Protein AF-A0A0S8CHG8-F1 (afdb_monomer_lite)

Foldseek 3Di:
DPPQQPQEAEPCPVQADPLFVVLLVVLVVVCVVVSFHFPFHEYEYHHAPGPDDPPGHYAYAEPRRDDPPPPPRYQYHDHGDSVSSNVNVVVRTDPDD

pLDDT: mean 84.09, std 12.51, range [33.69, 94.12]

Sequence (97 aa):
MHQSFPQLEINGIDKACSGCLIPLLSELLMLSESGAKWPMPLRICVGTDADIPADRAYLLVGDCALTDGEEANCAAGCPPAREDIHQHLTAFFESGR

Secondary structure (DSSP, 8-state):
--SS-TTEEEE-GGGS-HHHHHHHHHHHHHHHHTT---SS-EEEEESSS----SSSEEEEESGGG--TT--TTEE-BTTBPHHHHHHHHHTTS----

Structure (mmCIF, N/CA/C/O backbone):
data_AF-A0A0S8CHG8-F1
#
_entry.id   AF-A0A0S8CHG8-F1
#
loop_
_atom_site.group_PDB
_atom_site.id
_atom_site.type_symbol
_atom_site.label_atom_id
_atom_site.label_alt_id
_atom_site.label_comp_id
_atom_site.label_asym_id
_atom_site.label_entity_id
_atom_site.label_seq_id
_atom_site.pdbx_PDB_ins_code
_atom_site.Cartn_x
_atom_site.Cartn_y
_atom_site.Cartn_z
_atom_site.occupancy
_atom_site.B_iso_or_equiv
_atom_site.auth_seq_id
_atom_site.auth_comp_id
_atom_site.auth_asym_id
_atom_site.auth_atom_id
_atom_site.pdbx_PDB_model_num
ATOM 1 N N . MET A 1 1 ? 3.482 -2.226 18.902 1.00 45.44 1 MET A N 1
ATOM 2 C CA . MET A 1 1 ? 3.000 -2.205 17.505 1.00 45.44 1 MET A CA 1
ATOM 3 C C . MET A 1 1 ? 1.917 -3.264 17.349 1.00 45.44 1 MET A C 1
ATOM 5 O O . MET A 1 1 ? 2.276 -4.387 17.033 1.00 45.44 1 MET A O 1
ATOM 9 N N . HIS A 1 2 ? 0.645 -3.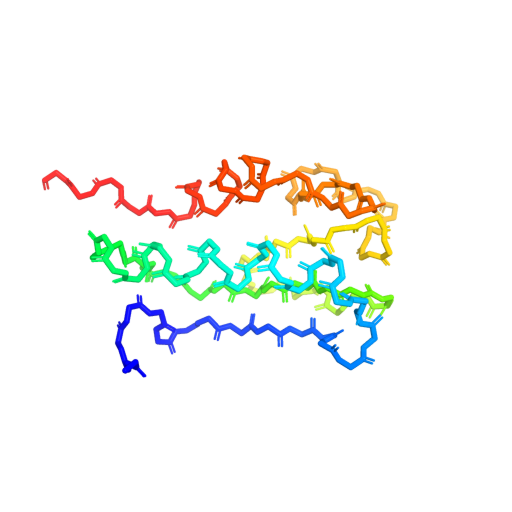013 17.699 1.00 42.84 2 HIS A N 1
ATOM 10 C CA . HIS A 1 2 ? -0.321 -4.129 17.645 1.00 42.84 2 HIS A CA 1
ATOM 11 C C . HIS A 1 2 ? -1.784 -3.864 17.268 1.00 42.84 2 HIS A C 1
ATOM 13 O O . HIS A 1 2 ? -2.494 -4.855 17.201 1.00 42.84 2 HIS A O 1
ATOM 19 N N . GLN A 1 3 ? -2.292 -2.654 16.990 1.00 54.22 3 GLN A N 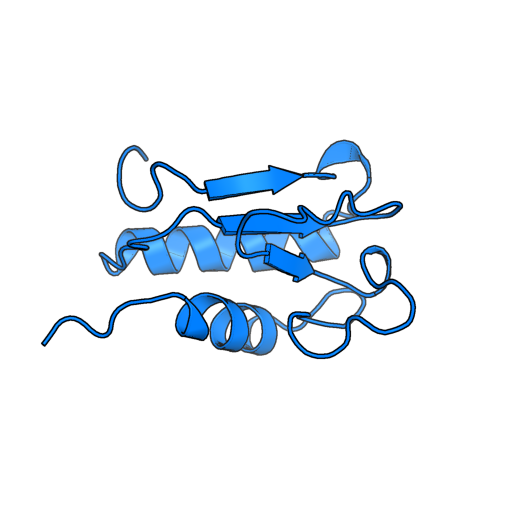1
ATOM 20 C CA . GLN A 1 3 ? -3.741 -2.549 16.681 1.00 54.22 3 GLN A CA 1
ATOM 21 C C . GLN A 1 3 ? -4.189 -1.493 15.658 1.00 54.22 3 GLN A C 1
ATOM 23 O O . GLN A 1 3 ? -5.386 -1.424 15.396 1.00 54.22 3 GLN A O 1
ATOM 28 N N . SER A 1 4 ? -3.305 -0.703 15.041 1.00 63.03 4 SER A N 1
ATOM 29 C CA . SER A 1 4 ? -3.769 0.335 14.097 1.00 63.03 4 SER A CA 1
ATOM 30 C C . SER A 1 4 ? -4.302 -0.251 12.781 1.00 63.03 4 SER A C 1
ATOM 32 O O . SER A 1 4 ? -5.256 0.283 12.221 1.00 63.0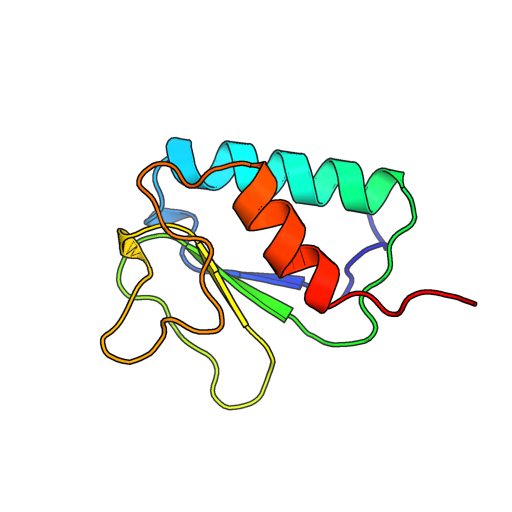3 4 SER A O 1
ATOM 34 N N . PHE A 1 5 ? -3.755 -1.393 12.333 1.00 74.12 5 PHE A N 1
ATOM 35 C CA . PHE A 1 5 ? -4.106 -2.029 11.054 1.00 74.12 5 PHE A CA 1
ATOM 36 C C . PHE A 1 5 ? -4.289 -3.555 11.182 1.00 74.12 5 PHE A C 1
ATOM 38 O O . PHE A 1 5 ? -3.500 -4.328 10.641 1.00 74.12 5 PHE A O 1
ATOM 45 N N . PRO A 1 6 ? -5.306 -4.034 11.917 1.00 69.62 6 PRO A N 1
ATOM 46 C CA . PRO A 1 6 ? -5.469 -5.462 12.213 1.00 69.62 6 PRO A CA 1
ATOM 47 C C . PRO A 1 6 ? -5.730 -6.338 10.975 1.00 69.62 6 PRO A C 1
ATOM 49 O O . PRO A 1 6 ? -5.645 -7.556 11.070 1.00 69.62 6 PRO A O 1
ATOM 52 N N . GLN A 1 7 ? -6.053 -5.729 9.832 1.00 82.56 7 GLN A N 1
ATOM 53 C CA . GLN A 1 7 ? -6.367 -6.411 8.574 1.00 82.56 7 GLN A CA 1
ATOM 54 C C . GLN A 1 7 ? -5.462 -5.961 7.414 1.00 82.56 7 GLN A C 1
ATOM 56 O O . GLN A 1 7 ? -5.812 -6.155 6.250 1.00 82.56 7 GLN A O 1
ATOM 61 N N . LEU A 1 8 ? -4.320 -5.331 7.724 1.00 88.12 8 LEU A N 1
ATOM 62 C CA . LEU A 1 8 ? -3.307 -5.013 6.722 1.00 88.12 8 LEU A CA 1
ATOM 63 C C . LEU A 1 8 ? -2.505 -6.269 6.385 1.00 88.12 8 LEU A C 1
ATOM 65 O O . LEU A 1 8 ? -1.921 -6.902 7.265 1.00 88.12 8 LEU A O 1
ATOM 69 N N . GLU A 1 9 ? -2.409 -6.561 5.096 1.00 90.75 9 GLU A N 1
ATOM 70 C CA . GLU A 1 9 ? -1.499 -7.558 4.547 1.00 90.75 9 GLU A CA 1
ATOM 71 C C . GLU A 1 9 ? -0.520 -6.872 3.590 1.00 90.75 9 GLU A C 1
ATOM 73 O O . GLU A 1 9 ? -0.930 -6.034 2.790 1.00 90.75 9 GLU A O 1
ATOM 78 N N . ILE A 1 10 ? 0.765 -7.223 3.648 1.00 91.69 10 ILE A N 1
ATOM 79 C CA . ILE A 1 10 ? 1.756 -6.775 2.664 1.00 91.69 10 ILE A CA 1
ATOM 80 C C . ILE A 1 10 ? 2.296 -8.013 1.947 1.00 91.69 10 ILE A C 1
ATOM 82 O O . ILE A 1 10 ? 2.864 -8.895 2.592 1.00 91.69 10 ILE A O 1
ATOM 86 N N . ASN A 1 11 ? 2.116 -8.077 0.629 1.00 91.75 11 ASN A N 1
ATOM 87 C CA . ASN A 1 11 ? 2.568 -9.176 -0.225 1.00 91.75 11 ASN A CA 1
ATOM 88 C C . ASN A 1 11 ? 3.751 -8.731 -1.104 1.00 91.75 11 ASN A C 1
ATOM 90 O O . ASN A 1 11 ? 3.818 -7.573 -1.513 1.00 91.75 11 ASN A O 1
ATOM 94 N N . GLY A 1 12 ? 4.673 -9.655 -1.385 1.00 90.62 12 GLY A N 1
ATOM 95 C CA . GLY A 1 12 ? 5.811 -9.466 -2.286 1.00 90.62 12 GLY A CA 1
ATOM 96 C C . GLY A 1 12 ? 7.019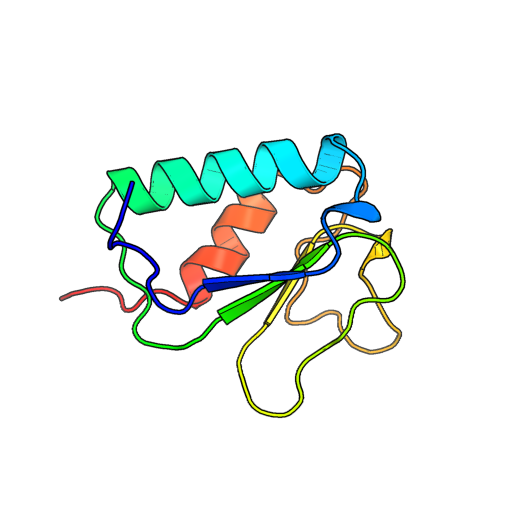 -8.781 -1.649 1.00 90.62 12 GLY A C 1
ATOM 97 O O . GLY A 1 12 ? 7.910 -8.314 -2.354 1.00 90.62 12 GLY A O 1
ATOM 98 N N . ILE A 1 13 ? 7.084 -8.728 -0.311 1.00 90.56 13 ILE A N 1
ATOM 99 C CA . ILE A 1 13 ? 8.219 -8.146 0.429 1.00 90.56 13 ILE A CA 1
ATOM 100 C C . ILE A 1 13 ? 9.548 -8.791 0.008 1.00 90.56 13 ILE A C 1
ATOM 102 O O . ILE A 1 13 ? 10.554 -8.096 -0.102 1.00 90.56 13 ILE A O 1
ATOM 106 N N . ASP A 1 14 ? 9.558 -10.098 -0.259 1.00 90.69 14 ASP A N 1
ATOM 107 C CA . ASP A 1 14 ? 10.738 -10.851 -0.698 1.00 90.69 14 ASP A CA 1
ATOM 108 C C . ASP A 1 14 ? 11.197 -10.502 -2.124 1.00 90.69 14 ASP A C 1
ATOM 110 O O . ASP A 1 14 ? 12.363 -10.705 -2.462 1.00 90.69 14 ASP A O 1
ATOM 114 N N . LYS A 1 15 ? 10.301 -9.935 -2.940 1.00 90.81 15 LYS A N 1
ATOM 115 C CA . LYS A 1 15 ? 10.551 -9.529 -4.331 1.00 90.81 15 LYS A CA 1
ATOM 116 C C . LYS A 1 15 ? 10.703 -8.016 -4.497 1.00 90.81 15 LYS A C 1
ATOM 118 O O . LYS A 1 15 ? 10.941 -7.537 -5.605 1.00 90.81 15 LYS A O 1
ATOM 123 N N . ALA A 1 16 ? 10.541 -7.251 -3.422 1.00 91.69 16 ALA A N 1
ATOM 124 C CA . ALA A 1 16 ? 10.634 -5.800 -3.433 1.00 91.69 16 ALA A CA 1
ATOM 125 C C . ALA A 1 16 ? 12.043 -5.333 -3.050 1.00 91.69 16 ALA A C 1
ATOM 127 O O . ALA A 1 16 ? 12.684 -5.876 -2.150 1.00 91.69 16 ALA A O 1
ATOM 128 N N . CYS A 1 17 ? 12.529 -4.274 -3.699 1.00 92.75 17 CYS A N 1
ATOM 129 C CA . CYS A 1 17 ? 13.763 -3.632 -3.264 1.00 92.75 17 CYS A CA 1
ATOM 130 C C . CYS A 1 17 ? 13.518 -2.792 -1.998 1.00 92.75 17 CYS A C 1
ATOM 132 O O . CYS A 1 17 ? 12.415 -2.292 -1.750 1.00 92.75 1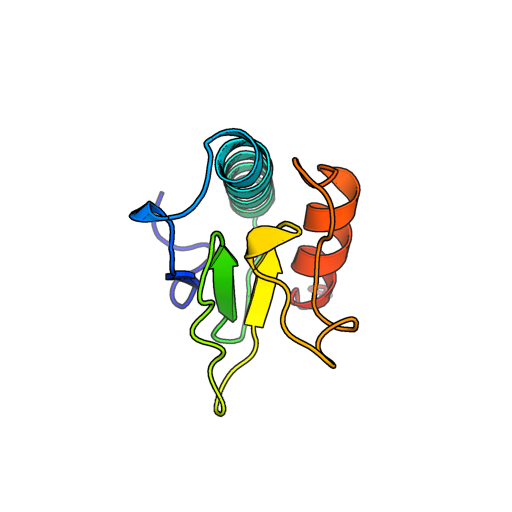7 CYS A O 1
ATOM 134 N N . SER A 1 18 ? 14.575 -2.568 -1.213 1.00 90.00 18 SER A N 1
ATOM 135 C CA . SER A 1 18 ? 14.511 -1.703 -0.026 1.00 90.00 18 SER A CA 1
ATOM 136 C C . SER A 1 18 ? 14.039 -0.284 -0.354 1.00 90.00 18 SER A C 1
ATOM 138 O O . SER A 1 18 ? 13.400 0.349 0.484 1.00 90.00 18 SER A O 1
ATOM 140 N N . GLY A 1 19 ? 14.289 0.185 -1.582 1.00 90.62 19 GLY A N 1
ATOM 141 C CA . GLY A 1 19 ? 13.804 1.465 -2.086 1.00 90.62 19 GLY A CA 1
ATOM 142 C C . GLY A 1 19 ? 12.282 1.609 -2.017 1.00 90.62 19 GLY A C 1
ATOM 143 O O . GLY A 1 19 ? 11.815 2.685 -1.669 1.00 90.62 19 GLY A O 1
ATOM 144 N N . CYS A 1 20 ? 11.510 0.549 -2.271 1.00 90.94 20 CYS A N 1
ATOM 145 C CA . CYS A 1 20 ? 10.045 0.589 -2.162 1.00 90.94 20 CYS A CA 1
ATOM 146 C C . CYS A 1 20 ? 9.559 0.314 -0.732 1.00 90.94 20 CYS A C 1
ATOM 148 O O . CYS A 1 20 ? 8.574 0.896 -0.283 1.00 90.94 20 CYS A O 1
ATOM 150 N N . LEU A 1 21 ? 10.261 -0.553 0.006 1.00 92.38 21 LEU A N 1
ATOM 151 C CA . LEU A 1 21 ? 9.847 -0.970 1.349 1.00 92.38 21 LEU A CA 1
ATOM 152 C C . LEU A 1 21 ? 10.056 0.115 2.410 1.00 92.38 21 LEU A C 1
ATOM 154 O O . LEU A 1 21 ? 9.197 0.303 3.265 1.00 92.38 21 LEU A O 1
ATOM 158 N N . ILE A 1 22 ? 11.184 0.828 2.377 1.00 93.75 22 ILE A N 1
ATOM 159 C CA . ILE A 1 22 ? 11.511 1.855 3.378 1.00 93.75 22 ILE A CA 1
ATOM 160 C C . ILE A 1 22 ? 10.468 2.985 3.417 1.00 93.75 22 ILE A C 1
ATOM 162 O O . ILE A 1 22 ? 9.948 3.243 4.506 1.00 93.75 22 ILE A O 1
ATOM 166 N N . PRO A 1 23 ? 10.124 3.661 2.298 1.00 92.88 23 PRO A N 1
ATOM 167 C CA . PRO A 1 23 ? 9.137 4.737 2.336 1.00 92.88 23 PRO A CA 1
ATOM 168 C C . PRO A 1 23 ? 7.748 4.217 2.726 1.00 92.88 23 PRO A C 1
ATOM 170 O O . PRO A 1 23 ? 7.073 4.861 3.525 1.00 92.88 23 PRO A O 1
ATOM 173 N N . LEU A 1 24 ? 7.364 3.020 2.266 1.00 93.69 24 LEU A N 1
ATOM 174 C CA . LEU A 1 24 ? 6.106 2.379 2.647 1.00 93.69 24 LEU A CA 1
ATOM 175 C C . LEU A 1 24 ? 6.019 2.132 4.159 1.00 93.69 24 LEU A C 1
ATOM 177 O O . LEU A 1 24 ? 5.077 2.574 4.811 1.00 93.69 24 LEU A O 1
ATOM 181 N N . LEU A 1 25 ? 7.005 1.443 4.737 1.00 92.38 25 LEU A N 1
ATOM 182 C CA . LEU A 1 25 ? 7.014 1.120 6.166 1.00 92.38 25 LEU A CA 1
ATOM 183 C C . LEU A 1 25 ? 7.108 2.382 7.032 1.00 92.38 25 LEU A C 1
ATOM 185 O O . LEU A 1 25 ? 6.482 2.439 8.090 1.00 92.38 25 LEU A O 1
ATOM 189 N N . SER A 1 26 ? 7.849 3.397 6.576 1.00 92.31 26 SER A N 1
ATOM 190 C CA . SER A 1 26 ? 7.918 4.695 7.249 1.00 92.31 26 SER A CA 1
ATOM 191 C C . SER A 1 26 ? 6.550 5.377 7.307 1.00 92.31 26 SER A C 1
ATOM 193 O O . SER A 1 26 ? 6.205 5.938 8.346 1.00 92.31 26 SER A O 1
ATOM 195 N N . GLU A 1 27 ? 5.768 5.329 6.227 1.00 92.00 27 GLU A N 1
ATOM 196 C CA . GLU A 1 27 ? 4.417 5.894 6.208 1.00 92.00 27 GLU A CA 1
ATOM 197 C C . GLU A 1 27 ? 3.439 5.098 7.061 1.00 92.00 27 GLU A C 1
ATOM 199 O O . GLU A 1 27 ? 2.712 5.678 7.864 1.00 92.00 27 GLU A O 1
ATOM 204 N N . LEU A 1 28 ? 3.469 3.768 6.979 1.00 90.00 28 LEU A N 1
ATOM 205 C CA . LEU A 1 28 ? 2.657 2.914 7.845 1.00 90.00 28 LEU A CA 1
ATOM 206 C C . LEU A 1 28 ? 2.926 3.192 9.328 1.00 90.00 28 LEU A C 1
ATOM 208 O O . LEU A 1 28 ? 1.988 3.283 10.121 1.00 90.00 28 LEU A O 1
ATOM 212 N N . LEU A 1 29 ? 4.195 3.371 9.705 1.00 88.88 29 LEU A N 1
ATOM 213 C CA . LEU A 1 29 ? 4.569 3.714 11.073 1.00 88.88 29 LEU A CA 1
ATOM 214 C C . LEU A 1 29 ? 3.978 5.067 11.487 1.00 88.88 29 LEU A C 1
ATOM 216 O O . LEU A 1 29 ? 3.260 5.122 12.484 1.00 88.88 29 LEU A O 1
ATOM 220 N N . MET A 1 30 ? 4.199 6.116 10.692 1.00 89.44 30 MET A N 1
ATOM 221 C CA . MET A 1 30 ? 3.656 7.458 10.943 1.00 89.44 30 MET A CA 1
ATOM 222 C C . MET A 1 30 ? 2.131 7.453 11.085 1.00 89.44 30 MET A C 1
ATOM 224 O O . MET A 1 30 ? 1.578 8.039 12.017 1.00 89.44 30 MET A O 1
ATOM 228 N N . LEU A 1 31 ? 1.437 6.753 10.188 1.00 85.94 31 LEU A N 1
ATOM 229 C CA . LEU A 1 31 ? -0.016 6.628 10.219 1.00 85.94 31 LEU A CA 1
ATOM 230 C C . LEU A 1 31 ? -0.474 5.894 11.483 1.00 85.94 31 LEU A C 1
ATOM 232 O O . LEU A 1 31 ? -1.415 6.335 12.146 1.00 85.94 31 LEU A O 1
ATOM 236 N N . SER A 1 32 ? 0.235 4.835 11.878 1.00 83.81 32 SER A N 1
ATOM 237 C CA . SER A 1 32 ? -0.066 4.112 13.115 1.00 83.81 32 SER A CA 1
ATOM 238 C C . SER A 1 32 ? 0.113 4.982 14.365 1.00 83.81 32 SER A C 1
ATOM 240 O O . SER A 1 32 ? -0.700 4.879 15.285 1.00 83.81 32 SER A O 1
ATOM 242 N N . GLU A 1 33 ? 1.125 5.857 14.381 1.00 87.56 33 GLU A N 1
ATOM 243 C CA . GLU A 1 33 ? 1.425 6.788 15.476 1.00 87.56 33 GLU A CA 1
ATOM 244 C C . GLU A 1 33 ? 0.423 7.945 15.544 1.00 87.56 33 GLU A C 1
ATOM 246 O O . GLU A 1 33 ? 0.066 8.386 16.635 1.00 87.56 33 GLU A O 1
ATOM 251 N N . SER A 1 34 ? -0.100 8.387 14.395 1.00 85.06 34 SER A N 1
ATOM 252 C CA . SER A 1 34 ? -1.162 9.402 14.321 1.00 85.06 34 SER A CA 1
ATOM 253 C C . SER A 1 34 ? -2.530 8.907 14.817 1.00 85.06 34 SER A C 1
ATOM 255 O O . SER A 1 34 ? -3.466 9.693 14.949 1.00 85.06 34 SER A O 1
ATOM 257 N N . GLY A 1 35 ? -2.659 7.606 15.102 1.00 81.31 35 GLY A N 1
ATOM 258 C CA . GLY A 1 35 ? -3.917 6.985 15.512 1.00 81.31 35 GLY A CA 1
ATOM 259 C C . GLY A 1 35 ? -4.882 6.720 14.356 1.00 81.31 35 GLY A C 1
ATOM 260 O O . GLY A 1 35 ? -6.057 6.442 14.608 1.00 81.31 35 GLY A O 1
ATOM 261 N N . ALA A 1 36 ? -4.406 6.788 13.109 1.00 81.75 36 ALA A N 1
ATOM 262 C CA . ALA A 1 36 ? -5.203 6.463 11.937 1.00 81.75 36 ALA A CA 1
ATOM 263 C C . ALA A 1 36 ? -5.666 4.996 11.989 1.00 81.75 36 ALA A C 1
ATOM 265 O O . ALA A 1 36 ? -4.931 4.106 12.429 1.00 81.75 36 ALA A O 1
ATOM 266 N N . LYS A 1 37 ? -6.904 4.749 11.556 1.00 80.44 37 LYS A N 1
ATOM 267 C CA . LYS A 1 37 ? -7.531 3.422 11.568 1.00 80.44 37 LYS A CA 1
ATOM 268 C C . LYS A 1 37 ? -8.099 3.104 10.200 1.00 80.44 37 LYS A C 1
ATOM 270 O O . LYS A 1 37 ? -8.842 3.910 9.648 1.00 80.44 37 LYS A O 1
ATOM 275 N N . TRP A 1 38 ? -7.811 1.908 9.701 1.00 79.62 38 TRP A N 1
ATOM 276 C CA . TRP A 1 38 ? -8.493 1.383 8.522 1.00 79.62 38 TRP A CA 1
ATOM 277 C C . TRP A 1 38 ? -9.691 0.529 8.932 1.00 79.62 38 TRP A C 1
ATOM 279 O O . TRP A 1 38 ? -9.508 -0.445 9.668 1.00 79.62 38 TRP A O 1
ATOM 289 N N . PRO A 1 39 ? -10.908 0.861 8.469 1.00 74.50 39 PRO A N 1
ATOM 290 C CA . PRO A 1 39 ? -12.105 0.075 8.769 1.00 74.50 39 PRO A CA 1
ATOM 291 C C . PRO A 1 39 ? -12.190 -1.208 7.930 1.00 74.50 39 PRO A C 1
ATOM 293 O O . PRO A 1 39 ? -12.949 -2.116 8.264 1.00 74.50 39 PRO A O 1
ATOM 296 N N . MET A 1 40 ? -11.425 -1.278 6.840 1.00 80.31 40 MET A N 1
ATOM 297 C CA . MET A 1 40 ? -11.510 -2.316 5.819 1.00 80.31 40 MET A CA 1
ATOM 298 C C . MET A 1 40 ? -10.182 -3.068 5.655 1.00 80.31 40 MET A C 1
ATOM 300 O O . MET A 1 40 ? -9.117 -2.480 5.869 1.00 80.31 40 MET A O 1
ATOM 304 N N . PRO A 1 41 ? -10.225 -4.355 5.264 1.00 86.56 41 PRO A N 1
ATOM 305 C CA . PRO A 1 41 ? -9.028 -5.091 4.887 1.00 86.56 41 PRO A CA 1
ATOM 306 C C . PRO A 1 41 ? -8.360 -4.450 3.667 1.00 86.56 41 PRO A C 1
ATOM 308 O O . PRO A 1 41 ? -9.017 -4.176 2.662 1.00 86.56 41 PRO A O 1
ATOM 311 N N . LEU A 1 42 ? -7.045 -4.249 3.759 1.00 90.06 42 LEU A N 1
ATOM 312 C CA . LEU A 1 42 ? -6.214 -3.676 2.701 1.00 90.06 42 LEU A CA 1
ATOM 313 C C . LEU A 1 42 ? -5.020 -4.597 2.451 1.00 90.06 42 LEU A C 1
ATOM 315 O O . LEU A 1 42 ? -4.320 -4.980 3.393 1.00 90.06 42 LEU A O 1
ATOM 319 N N . ARG A 1 43 ? -4.765 -4.925 1.182 1.00 92.12 43 ARG A N 1
ATOM 320 C CA . ARG A 1 43 ? -3.540 -5.613 0.764 1.00 92.12 43 ARG A CA 1
ATOM 321 C C . ARG A 1 43 ? -2.614 -4.659 0.016 1.00 92.12 43 ARG A C 1
ATOM 323 O O . ARG A 1 43 ? -2.960 -4.156 -1.044 1.00 92.12 43 ARG A O 1
ATOM 330 N N . ILE A 1 44 ? -1.407 -4.457 0.517 1.00 93.50 44 ILE A N 1
ATOM 331 C CA . ILE A 1 44 ? -0.378 -3.697 -0.193 1.00 93.50 44 ILE A CA 1
ATOM 332 C C . ILE A 1 44 ? 0.500 -4.683 -0.958 1.00 93.50 44 ILE A C 1
ATOM 334 O O . ILE A 1 44 ? 1.064 -5.599 -0.360 1.00 93.50 44 ILE A O 1
ATOM 338 N N . CYS A 1 45 ? 0.608 -4.516 -2.271 1.00 93.56 45 CYS A N 1
ATOM 339 C CA . CYS A 1 45 ? 1.439 -5.358 -3.123 1.00 93.56 45 CYS A CA 1
ATOM 340 C C . CYS A 1 45 ? 2.695 -4.585 -3.531 1.00 93.56 45 CYS A C 1
ATOM 342 O O . CYS A 1 45 ? 2.610 -3.480 -4.067 1.00 93.56 45 CYS A O 1
ATOM 344 N N . VAL A 1 46 ? 3.858 -5.171 -3.270 1.00 93.44 46 VAL A N 1
ATOM 345 C CA . VAL A 1 46 ? 5.177 -4.625 -3.612 1.00 93.44 46 VAL A CA 1
ATOM 346 C C . VAL A 1 46 ? 5.973 -5.652 -4.414 1.00 93.44 46 VAL A C 1
ATOM 348 O O . VAL A 1 46 ? 5.748 -6.852 -4.286 1.00 93.44 46 VAL A O 1
ATOM 351 N N . GLY A 1 47 ? 6.950 -5.191 -5.196 1.00 90.38 47 GLY A N 1
ATOM 352 C CA . GLY A 1 47 ? 7.816 -6.085 -5.972 1.00 90.38 47 GLY A CA 1
ATOM 353 C C . GLY A 1 47 ? 7.125 -6.673 -7.205 1.00 90.38 47 GLY A C 1
ATOM 354 O O . GLY A 1 47 ? 6.049 -6.231 -7.584 1.00 90.38 47 GLY A O 1
ATOM 355 N N . THR A 1 48 ? 7.778 -7.629 -7.867 1.00 88.69 48 THR A N 1
ATOM 356 C CA . THR A 1 48 ? 7.278 -8.223 -9.119 1.00 88.69 48 THR A CA 1
ATOM 357 C C . THR A 1 48 ? 6.214 -9.295 -8.887 1.00 88.69 48 THR A C 1
ATOM 359 O O . THR A 1 48 ? 6.200 -9.955 -7.847 1.00 88.69 48 THR A O 1
ATOM 362 N N . ASP A 1 49 ? 5.373 -9.528 -9.899 1.00 84.31 49 ASP A N 1
ATOM 363 C CA . ASP A 1 49 ? 4.272 -10.504 -9.874 1.00 84.31 49 ASP A CA 1
ATOM 364 C C . ASP A 1 49 ? 3.285 -10.247 -8.724 1.00 84.31 49 ASP A C 1
ATOM 366 O O . ASP A 1 49 ? 3.026 -11.126 -7.896 1.00 84.31 49 ASP A O 1
ATOM 370 N N . ALA A 1 50 ? 2.773 -9.018 -8.640 1.00 83.75 50 ALA A N 1
ATOM 371 C CA . ALA A 1 50 ? 1.799 -8.640 -7.626 1.00 83.75 50 ALA A CA 1
ATOM 372 C C . ALA A 1 50 ? 0.552 -9.547 -7.684 1.00 83.75 50 ALA A C 1
ATOM 374 O O . A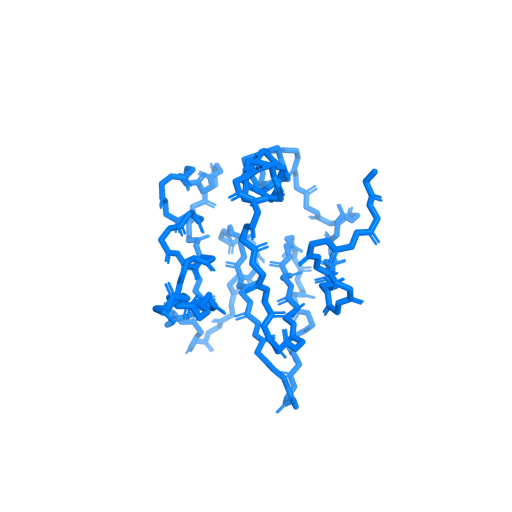LA A 1 50 ? -0.124 -9.640 -8.708 1.00 83.75 50 ALA A O 1
ATOM 375 N N . ASP A 1 51 ? 0.232 -10.199 -6.564 1.00 84.25 51 ASP A N 1
ATOM 376 C CA . ASP A 1 51 ? -0.988 -10.997 -6.395 1.00 84.25 51 ASP A CA 1
ATOM 377 C C . ASP A 1 51 ? -2.157 -10.088 -5.987 1.00 84.25 51 ASP A C 1
ATOM 379 O O . ASP A 1 51 ? -2.464 -9.906 -4.797 1.00 84.25 51 ASP A O 1
ATOM 383 N N . ILE A 1 52 ? -2.764 -9.470 -7.003 1.00 86.12 52 ILE A N 1
ATOM 384 C CA . ILE A 1 52 ? -3.879 -8.534 -6.847 1.00 86.12 52 ILE A CA 1
ATOM 385 C C . ILE A 1 52 ? -5.119 -9.302 -6.373 1.00 86.12 52 ILE A C 1
ATOM 387 O O . ILE A 1 52 ? -5.597 -10.202 -7.069 1.00 86.12 52 ILE A O 1
ATOM 391 N N . PRO A 1 53 ? -5.670 -8.974 -5.194 1.00 85.06 53 PRO A N 1
ATOM 392 C CA . PRO A 1 53 ? -6.836 -9.669 -4.685 1.00 85.06 53 PRO A CA 1
ATOM 393 C C . PRO A 1 53 ? -8.108 -9.208 -5.410 1.00 85.06 53 PRO A C 1
ATOM 395 O O . PRO A 1 53 ? -8.330 -8.016 -5.602 1.00 85.06 53 PRO A O 1
ATOM 398 N N . ALA A 1 54 ? -8.985 -10.153 -5.752 1.00 83.56 54 ALA A N 1
ATOM 399 C CA . ALA A 1 54 ? -10.263 -9.853 -6.406 1.00 83.56 54 ALA A CA 1
ATOM 400 C C . ALA A 1 54 ? -11.371 -9.405 -5.428 1.00 83.56 54 ALA A C 1
ATOM 402 O O . ALA A 1 54 ? -12.406 -8.900 -5.857 1.00 83.56 54 ALA A O 1
ATOM 403 N N . ASP A 1 55 ? -11.192 -9.633 -4.124 1.00 83.56 55 ASP A N 1
ATOM 404 C CA . ASP A 1 55 ? -12.249 -9.581 -3.106 1.00 83.56 55 ASP A CA 1
ATOM 405 C C . ASP A 1 55 ? -12.064 -8.487 -2.040 1.00 83.56 55 ASP A C 1
ATOM 407 O O . ASP A 1 55 ? -12.907 -8.337 -1.153 1.00 83.56 55 ASP A O 1
ATOM 411 N N . ARG A 1 56 ? -10.980 -7.710 -2.107 1.00 84.56 56 ARG A N 1
ATOM 412 C CA . ARG A 1 56 ? -10.661 -6.655 -1.132 1.00 84.56 56 ARG A CA 1
ATOM 413 C C . ARG A 1 56 ? -9.886 -5.518 -1.777 1.00 84.56 56 ARG A C 1
ATOM 415 O O . ARG A 1 56 ? -9.348 -5.661 -2.869 1.00 84.56 56 ARG A O 1
ATOM 422 N N . ALA A 1 57 ? -9.792 -4.402 -1.064 1.00 89.19 57 ALA A N 1
ATOM 423 C CA . ALA A 1 57 ? -8.980 -3.288 -1.517 1.00 89.19 57 ALA A CA 1
ATOM 424 C C . ALA A 1 57 ? -7.493 -3.626 -1.518 1.00 89.19 57 ALA A C 1
ATOM 426 O O . ALA A 1 57 ? -6.995 -4.384 -0.674 1.00 89.19 57 ALA A O 1
ATOM 427 N N . TYR A 1 58 ? -6.786 -2.997 -2.447 1.00 92.00 58 TYR A N 1
ATOM 428 C CA . TYR A 1 58 ? -5.351 -3.122 -2.578 1.00 92.00 58 TYR A CA 1
ATOM 429 C C . TYR A 1 58 ? -4.696 -1.796 -2.950 1.00 92.00 58 TYR A C 1
ATOM 431 O O . TYR A 1 58 ? -5.348 -0.869 -3.426 1.00 92.00 58 TYR A O 1
ATOM 439 N N . LEU A 1 59 ? -3.388 -1.739 -2.720 1.00 92.81 59 LEU A N 1
ATOM 440 C CA . LEU A 1 59 ? -2.508 -0.674 -3.178 1.00 92.81 59 LEU A CA 1
ATOM 441 C C . LEU A 1 59 ? -1.263 -1.309 -3.796 1.00 92.81 59 LEU A C 1
ATOM 443 O O . LEU A 1 59 ? -0.589 -2.103 -3.138 1.00 92.81 59 LEU A O 1
ATOM 447 N N . LEU A 1 60 ? -0.955 -0.959 -5.040 1.00 94.12 60 LEU A N 1
ATOM 448 C CA . LEU A 1 60 ? 0.299 -1.330 -5.694 1.00 94.12 60 LEU A CA 1
ATOM 449 C C . LEU A 1 60 ? 1.368 -0.289 -5.358 1.00 94.12 60 LEU A C 1
ATOM 451 O O . LEU A 1 60 ? 1.096 0.911 -5.391 1.00 94.12 60 LEU A O 1
ATOM 455 N N . VAL A 1 61 ? 2.580 -0.727 -5.024 1.00 94.06 61 VAL A N 1
ATOM 456 C CA . VAL A 1 61 ? 3.671 0.180 -4.647 1.00 94.06 61 VAL A CA 1
ATOM 457 C C . VAL A 1 61 ? 4.923 -0.116 -5.468 1.00 94.06 61 VAL A C 1
ATOM 459 O O . VAL A 1 61 ? 5.566 -1.161 -5.328 1.00 94.06 61 VAL A O 1
ATOM 462 N N . GLY A 1 62 ? 5.293 0.880 -6.266 1.00 93.12 62 GLY A N 1
ATOM 463 C CA . GLY A 1 62 ? 6.442 0.899 -7.155 1.00 93.12 62 GLY A CA 1
ATOM 464 C C . GLY A 1 62 ? 6.184 0.277 -8.526 1.00 93.12 62 GLY A C 1
ATOM 465 O O . GLY A 1 62 ? 5.296 -0.555 -8.700 1.00 93.12 62 GLY A O 1
ATOM 466 N N . ASP A 1 63 ? 7.019 0.653 -9.496 1.00 91.62 63 ASP A N 1
ATOM 467 C CA . ASP A 1 63 ? 6.837 0.281 -10.911 1.00 91.62 63 ASP A CA 1
ATOM 468 C C . ASP A 1 63 ? 6.843 -1.235 -11.148 1.00 91.62 63 ASP A C 1
ATOM 470 O O . ASP A 1 63 ? 6.161 -1.736 -12.035 1.00 91.62 63 ASP A O 1
ATOM 474 N N . CYS A 1 64 ? 7.583 -1.989 -10.328 1.00 90.75 64 CYS A N 1
ATOM 475 C CA . CYS A 1 64 ? 7.649 -3.448 -10.424 1.00 90.75 64 CYS A CA 1
ATOM 476 C C . CYS A 1 64 ? 6.325 -4.150 -10.084 1.00 90.75 64 CYS A C 1
ATOM 478 O O . CYS A 1 64 ? 6.135 -5.282 -10.523 1.00 90.75 64 CYS A O 1
ATOM 480 N N . ALA A 1 65 ? 5.454 -3.509 -9.298 1.00 89.62 65 ALA A N 1
ATOM 481 C CA . ALA A 1 65 ? 4.169 -4.069 -8.885 1.00 89.62 65 ALA A CA 1
ATOM 482 C C . ALA A 1 65 ? 3.039 -3.754 -9.874 1.00 89.62 65 ALA A C 1
ATOM 484 O O . ALA A 1 65 ? 1.953 -4.321 -9.752 1.00 89.62 65 ALA A O 1
ATOM 485 N N . LEU A 1 66 ? 3.276 -2.852 -10.831 1.00 86.75 66 LEU A N 1
ATOM 486 C CA . LEU A 1 66 ? 2.279 -2.447 -11.814 1.00 86.75 66 LEU A CA 1
ATOM 487 C C . LEU A 1 66 ? 1.986 -3.588 -12.792 1.00 86.75 66 LEU A C 1
ATOM 489 O O . LEU A 1 66 ? 2.888 -4.275 -13.273 1.00 86.75 66 LEU A O 1
ATOM 493 N N . THR A 1 67 ? 0.706 -3.748 -13.114 1.00 78.69 67 THR A N 1
ATOM 494 C CA . THR A 1 67 ? 0.226 -4.627 -14.185 1.00 78.69 67 THR A CA 1
ATOM 495 C C . THR A 1 67 ? -0.623 -3.804 -15.153 1.00 78.69 67 THR A C 1
ATOM 497 O O . THR A 1 67 ? -1.133 -2.743 -14.781 1.00 78.69 67 THR A O 1
ATOM 500 N N . ASP A 1 68 ? -0.731 -4.239 -16.410 1.00 71.81 68 ASP A N 1
ATOM 501 C CA . ASP A 1 68 ? -1.495 -3.516 -17.432 1.00 71.81 68 ASP A CA 1
ATOM 502 C C . ASP A 1 68 ? -2.945 -3.264 -16.973 1.00 71.81 68 ASP A C 1
ATOM 504 O O . ASP A 1 68 ? -3.700 -4.206 -16.736 1.00 71.81 68 ASP A O 1
ATOM 508 N N . GLY A 1 69 ? -3.337 -1.987 -16.886 1.00 68.25 69 GLY A N 1
ATOM 509 C CA . GLY A 1 69 ? -4.696 -1.553 -16.530 1.00 68.25 69 GLY A CA 1
ATOM 510 C C . GLY A 1 69 ? -4.902 -1.092 -15.081 1.00 68.25 69 GLY A C 1
ATOM 511 O O . GLY A 1 69 ? -5.988 -0.616 -14.760 1.00 68.25 69 GLY A O 1
ATOM 512 N N . GLU A 1 70 ? -3.877 -1.159 -14.227 1.00 69.88 70 GLU A N 1
ATOM 513 C CA . GLU A 1 70 ? -3.994 -0.942 -12.774 1.00 69.88 70 GLU A CA 1
ATOM 514 C C . GLU A 1 70 ? -3.416 0.404 -12.288 1.00 69.88 70 GLU A C 1
ATOM 516 O O . GLU A 1 70 ? -2.742 0.484 -11.262 1.00 69.88 70 GLU A O 1
ATOM 521 N N . GLU A 1 71 ? -3.686 1.489 -13.023 1.00 65.06 71 GLU A N 1
ATOM 522 C CA . GLU A 1 71 ? -3.140 2.831 -12.735 1.00 65.06 71 GLU A CA 1
ATOM 523 C C . GLU A 1 71 ? -3.880 3.583 -11.608 1.00 65.06 71 GLU A C 1
ATOM 525 O O . GLU A 1 71 ? -3.374 4.567 -11.077 1.00 65.06 71 GLU A O 1
ATOM 530 N N . ALA A 1 72 ? -5.092 3.159 -11.231 1.00 69.88 72 ALA A N 1
ATOM 531 C CA . ALA A 1 72 ? -5.935 3.920 -10.300 1.00 69.88 72 ALA A CA 1
ATOM 532 C C . ALA A 1 72 ? -5.603 3.700 -8.810 1.00 69.88 72 ALA A C 1
ATOM 534 O O . ALA A 1 72 ? -5.941 4.542 -7.982 1.00 69.88 72 ALA A O 1
ATOM 535 N N . ASN A 1 73 ? -4.961 2.580 -8.464 1.00 83.00 73 ASN A N 1
ATOM 536 C CA . ASN A 1 73 ? -4.634 2.197 -7.086 1.00 83.00 73 ASN A CA 1
ATOM 537 C C . ASN A 1 73 ? -3.129 1.938 -6.938 1.00 83.00 73 ASN A C 1
ATOM 539 O O . ASN A 1 73 ? -2.723 0.919 -6.369 1.00 83.00 73 ASN A O 1
ATOM 543 N N . CYS A 1 74 ? -2.296 2.825 -7.488 1.00 89.44 74 CYS A N 1
ATOM 544 C CA . CYS A 1 74 ? -0.852 2.640 -7.488 1.00 89.44 74 CYS A CA 1
ATOM 545 C C . CYS A 1 74 ? -0.074 3.879 -7.037 1.00 89.44 74 CYS A C 1
ATOM 547 O O . CYS A 1 74 ? -0.254 4.969 -7.567 1.00 89.44 74 CYS A O 1
ATOM 549 N N . ALA A 1 75 ? 0.868 3.670 -6.119 1.00 92.50 75 ALA A N 1
ATOM 550 C CA . ALA A 1 75 ? 1.940 4.619 -5.858 1.00 92.50 75 ALA A CA 1
ATOM 551 C C . ALA A 1 75 ? 3.135 4.256 -6.754 1.00 92.50 75 ALA A C 1
ATOM 553 O O . ALA A 1 75 ? 3.910 3.348 -6.426 1.00 92.50 75 ALA A O 1
ATOM 554 N N . ALA A 1 76 ? 3.232 4.890 -7.922 1.00 90.12 76 ALA A N 1
ATOM 555 C CA . ALA A 1 76 ? 4.219 4.558 -8.949 1.00 90.12 76 ALA A CA 1
ATOM 556 C C . ALA A 1 76 ? 5.619 5.126 -8.634 1.00 90.12 76 ALA A C 1
ATOM 558 O O . ALA A 1 76 ? 5.791 6.041 -7.826 1.00 90.12 76 ALA A O 1
ATOM 559 N N . GLY A 1 77 ? 6.643 4.580 -9.290 1.00 90.31 77 GLY A N 1
ATOM 560 C CA . GLY A 1 77 ? 8.036 5.021 -9.210 1.00 90.31 77 GLY A CA 1
ATOM 561 C C . GLY A 1 77 ? 9.020 3.950 -8.727 1.00 90.31 77 GLY A C 1
ATOM 562 O O . GLY A 1 77 ? 8.653 2.911 -8.173 1.00 90.31 77 GLY A O 1
ATOM 563 N N . CYS A 1 78 ? 10.316 4.222 -8.902 1.00 90.56 78 CYS A N 1
ATOM 564 C CA . CYS A 1 78 ? 11.407 3.335 -8.492 1.00 90.56 78 CYS A CA 1
ATOM 565 C C . CYS A 1 78 ? 12.596 4.127 -7.886 1.00 90.56 78 CYS A C 1
ATOM 567 O O . CYS A 1 78 ? 13.565 4.419 -8.595 1.00 90.56 78 CYS A O 1
ATOM 569 N N . PRO A 1 79 ? 12.575 4.451 -6.574 1.00 89.00 79 PRO A N 1
ATOM 570 C CA . PRO A 1 79 ? 11.499 4.171 -5.622 1.00 89.00 79 PRO A CA 1
ATOM 571 C C . PRO A 1 79 ? 10.325 5.162 -5.735 1.00 89.00 79 PRO A C 1
ATOM 573 O O . PRO A 1 79 ? 10.521 6.286 -6.200 1.00 89.00 79 PRO A O 1
ATOM 576 N N . PRO A 1 80 ? 9.119 4.770 -5.292 1.00 91.69 80 PRO A N 1
ATOM 577 C CA . PRO A 1 80 ? 7.967 5.664 -5.229 1.00 91.69 80 PRO A CA 1
ATOM 578 C C . PRO A 1 80 ? 8.198 6.817 -4.245 1.00 91.69 80 PRO A C 1
ATOM 580 O O . PRO A 1 80 ? 8.896 6.672 -3.234 1.00 91.69 80 PRO A O 1
ATOM 583 N N . ALA A 1 81 ? 7.592 7.969 -4.537 1.00 92.94 81 ALA A N 1
ATOM 584 C CA . ALA A 1 81 ? 7.649 9.124 -3.652 1.00 92.94 81 ALA A CA 1
ATOM 585 C C . ALA A 1 81 ? 6.852 8.858 -2.369 1.00 92.94 81 ALA A C 1
ATOM 587 O O . ALA A 1 81 ? 5.782 8.247 -2.377 1.00 92.94 81 ALA A O 1
ATOM 588 N N . ARG A 1 82 ? 7.367 9.353 -1.243 1.00 91.69 82 ARG A N 1
ATOM 589 C CA . ARG A 1 82 ? 6.735 9.161 0.064 1.00 91.69 82 ARG A CA 1
ATOM 590 C C . ARG A 1 82 ? 5.355 9.819 0.120 1.00 91.69 82 ARG A C 1
ATOM 592 O O . ARG A 1 82 ? 4.415 9.234 0.648 1.00 91.69 82 ARG A O 1
ATOM 599 N N . GLU A 1 83 ? 5.237 11.017 -0.443 1.00 91.19 83 GLU A N 1
ATOM 600 C CA . GLU A 1 83 ? 3.990 11.776 -0.523 1.00 91.19 83 GLU A CA 1
ATOM 601 C C . GLU A 1 83 ? 2.934 11.043 -1.356 1.00 91.19 83 GLU A C 1
ATOM 603 O O . GLU A 1 83 ? 1.756 11.078 -1.012 1.00 91.19 83 GLU A O 1
ATOM 608 N N . ASP A 1 84 ? 3.356 10.341 -2.406 1.00 92.50 84 ASP A N 1
ATOM 609 C CA . ASP A 1 84 ? 2.464 9.574 -3.276 1.00 92.50 84 ASP A CA 1
ATOM 610 C C . ASP A 1 84 ? 1.902 8.338 -2.554 1.00 92.50 84 ASP A C 1
ATOM 612 O O . ASP A 1 84 ? 0.691 8.103 -2.543 1.00 92.50 84 ASP A O 1
ATOM 616 N N . ILE A 1 85 ? 2.761 7.612 -1.825 1.00 93.06 85 ILE A N 1
ATOM 617 C CA . ILE A 1 85 ? 2.329 6.531 -0.925 1.00 93.06 85 ILE A CA 1
ATOM 618 C C . ILE A 1 85 ? 1.334 7.063 0.112 1.00 93.06 85 ILE A C 1
ATOM 620 O O . ILE A 1 85 ? 0.292 6.449 0.345 1.00 93.06 85 ILE A O 1
ATOM 624 N N . HIS A 1 86 ? 1.628 8.211 0.726 1.00 91.81 86 HIS A N 1
ATOM 625 C CA . HIS A 1 86 ? 0.755 8.819 1.726 1.00 91.81 86 HIS A CA 1
ATOM 626 C C . HIS A 1 86 ? -0.628 9.165 1.156 1.00 91.81 86 HIS A C 1
ATOM 628 O O . HIS A 1 86 ? -1.651 8.831 1.758 1.00 91.81 86 HIS A O 1
ATOM 634 N N . GLN A 1 87 ? -0.682 9.809 -0.012 1.00 90.88 87 GLN A N 1
ATOM 635 C CA . GLN A 1 87 ? -1.939 10.174 -0.671 1.00 90.88 87 GLN A CA 1
ATOM 636 C C . GLN A 1 87 ? -2.814 8.948 -0.948 1.00 90.88 87 GLN A C 1
ATOM 638 O O . GLN A 1 87 ? -4.003 8.956 -0.630 1.00 90.88 87 GLN A O 1
ATOM 643 N N . HIS A 1 88 ? -2.224 7.864 -1.445 1.00 91.19 88 HIS A N 1
ATOM 644 C CA . HIS A 1 88 ? -2.968 6.637 -1.708 1.00 91.19 88 HIS A CA 1
ATOM 645 C C . HIS A 1 88 ? -3.400 5.916 -0.425 1.00 91.19 88 HIS A C 1
ATOM 647 O O . HIS A 1 88 ? -4.544 5.482 -0.323 1.00 91.19 88 HIS A O 1
ATOM 653 N N . LEU A 1 89 ? -2.539 5.829 0.594 1.00 89.38 89 LEU A N 1
ATOM 654 C CA . LEU A 1 89 ? -2.900 5.213 1.878 1.00 89.38 89 LEU A CA 1
ATOM 655 C C . LEU A 1 89 ? -4.006 5.984 2.604 1.00 89.38 89 LEU A C 1
ATOM 657 O O . LEU A 1 89 ? -4.851 5.380 3.272 1.00 89.38 89 LEU A O 1
ATOM 661 N N . THR A 1 90 ? -4.014 7.312 2.468 1.00 87.56 90 THR A N 1
ATOM 662 C CA . THR A 1 90 ? -5.017 8.157 3.118 1.00 87.56 90 THR A CA 1
ATOM 663 C C . THR A 1 90 ? -6.404 8.055 2.508 1.00 87.56 90 THR A C 1
ATOM 665 O O . THR A 1 90 ? -7.382 8.220 3.236 1.00 87.56 90 THR A O 1
ATOM 668 N N . ALA A 1 91 ? -6.510 7.668 1.235 1.00 85.00 91 ALA A N 1
ATOM 669 C CA . ALA A 1 91 ? -7.790 7.372 0.595 1.00 85.00 91 ALA A CA 1
ATOM 670 C C . ALA A 1 91 ? -8.554 6.217 1.273 1.00 85.00 91 ALA A C 1
ATOM 672 O O . ALA A 1 91 ? -9.778 6.151 1.180 1.00 85.00 91 ALA A O 1
ATOM 673 N N . PHE A 1 92 ? -7.852 5.333 1.992 1.00 83.00 92 PHE A N 1
ATOM 674 C CA . PHE A 1 92 ? -8.455 4.204 2.706 1.00 83.00 92 PHE A CA 1
ATOM 675 C C . PHE A 1 92 ? -8.848 4.526 4.155 1.00 83.00 92 PHE A C 1
ATOM 677 O O . PHE A 1 92 ? -9.451 3.684 4.825 1.00 83.00 92 PHE A O 1
ATOM 684 N N . PHE A 1 93 ? -8.514 5.714 4.674 1.00 78.81 93 PHE A N 1
ATOM 685 C CA . PHE A 1 93 ? -8.929 6.116 6.018 1.00 78.81 93 PHE A CA 1
ATOM 686 C C . PHE A 1 93 ? -10.360 6.642 6.028 1.00 78.81 93 PHE A C 1
ATOM 688 O O . PHE A 1 93 ? -10.739 7.513 5.246 1.00 78.81 93 PHE A O 1
ATOM 695 N N . GLU A 1 94 ? -11.133 6.205 7.021 1.00 63.28 94 GLU A N 1
ATOM 696 C CA . GLU A 1 94 ? -12.281 6.988 7.454 1.00 63.28 94 GLU A CA 1
ATOM 697 C C . GLU A 1 94 ? -11.750 8.256 8.119 1.00 63.28 94 GLU A C 1
ATOM 699 O O . GLU A 1 94 ? -11.070 8.203 9.146 1.00 63.28 94 GLU A O 1
ATOM 704 N N . SER A 1 95 ? -12.054 9.415 7.530 1.00 47.88 95 SER A N 1
ATOM 705 C CA . SER A 1 95 ? -11.962 10.683 8.251 1.00 47.88 95 SER A CA 1
ATOM 706 C C . SER A 1 95 ? -12.923 10.604 9.433 1.00 47.88 95 SER A C 1
ATOM 708 O O . SER A 1 95 ? -14.117 10.864 9.284 1.00 47.88 95 SER A O 1
ATOM 710 N N . GLY A 1 96 ? -12.403 10.196 10.591 1.00 44.41 96 GLY A N 1
ATOM 711 C CA . GLY A 1 96 ? -13.116 10.242 11.856 1.00 44.41 96 GLY A CA 1
ATOM 712 C C . GLY A 1 96 ? -13.587 11.670 12.093 1.00 44.41 96 GLY A C 1
ATOM 713 O O . GLY A 1 96 ? -12.774 12.566 12.320 1.00 44.41 96 GLY A O 1
ATOM 714 N N . ARG A 1 97 ? -14.896 11.874 11.979 1.00 33.69 97 ARG A N 1
ATOM 715 C CA . ARG A 1 97 ? -15.591 13.041 12.506 1.00 33.69 97 ARG A CA 1
ATOM 716 C C . ARG A 1 97 ? -16.244 12.659 13.821 1.00 33.69 97 ARG A C 1
ATOM 718 O O . ARG A 1 97 ? -16.800 11.541 13.880 1.00 33.69 97 ARG A O 1
#

Radius of gyration: 12.54 Å; chains: 1; bounding box: 30×24×35 Å